Protein AF-A0A9X7ATQ9-F1 (afdb_monomer)

Mean predicted aligned error: 7.25 Å

Solvent-accessible surface area (backbone atoms only — not comparable to full-atom values): 6471 Å² total; per-residue (Å²): 134,86,79,81,40,50,37,33,38,38,36,19,76,47,62,67,55,42,52,51,54,51,53,49,52,54,60,77,42,62,93,50,63,76,46,74,49,78,38,76,96,71,41,36,35,39,42,29,35,88,56,34,35,41,38,36,39,54,70,55,82,86,46,44,82,42,77,28,61,37,58,46,76,69,54,90,52,70,78,50,62,78,51,41,52,52,59,35,81,72,60,61,53,61,49,51,73,31,83,90,43,9,64,84,67,73,46,81,78,84,13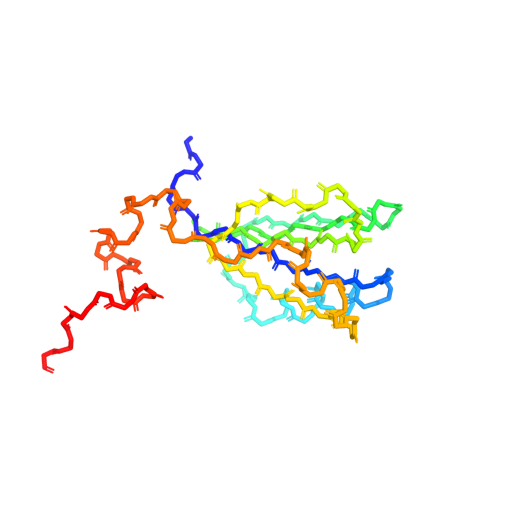1

Radius of gyration: 14.68 Å; Cα contacts (8 Å, |Δi|>4): 176; chains: 1; bounding box: 46×30×36 Å

Foldseek 3Di:
DPQQAAEEEEEDADLVVLVVVVVVVCVVCPPQFPDKDDDSVQSWIWTDGPHYIYIYHYDDLVQFPDEGQYYHYPDPDPVVVVRHHDRDCPPNVVQCVPPVRVVVVPNDDDD

Secondary structure (DSSP, 8-state):
---SSEEEEEEESSHHHHHHHHHHHHHHTTTTEEEEEEEGGGTEEEEEESSEEEEEEE--GGGTT-EESEEEE----HHHHTTSPEE-TTTTGGGGTSTTTGGGGT-----

Sequence (111 aa):
MMYDKLLITVITDGEEEHQKYFKLLTHLLKGKILKMKYISRACSALIEGEDFIIRFVKKDGSIRGMRHHFVFNMTQDKEFDDLCVKPQSHIYSYLKDDPKWSKLFGGEKDE

Nearest PDB structures (foldseek):
  5oee-assembly6_F  TM=6.399E-01  e=1.006E-02  Deep-sea thermophilic phage D6E
  5oee-assembly3_C  TM=5.669E-01  e=8.259E-03  Deep-sea thermophilic phage D6E
  5oeb-assembly6_F  TM=6.479E-01  e=2.363E-02  Deep-sea thermophilic phage D6E
  5oe8-assembly2_B  TM=6.000E-01  e=3.743E-02  Deep-sea thermophilic phage D6E
  5oeb-assembly3_C  TM=5.755E-01  e=4.869E-02  Deep-sea thermophilic phage D6E

Structure (mmCIF, N/CA/C/O backbone):
data_AF-A0A9X7ATQ9-F1
#
_entry.id   AF-A0A9X7ATQ9-F1
#
loop_
_atom_site.group_PDB
_atom_site.id
_atom_site.type_symbol
_atom_site.label_atom_id
_atom_site.label_alt_id
_atom_site.label_comp_id
_atom_site.label_asym_id
_atom_site.label_entity_id
_atom_site.label_seq_id
_atom_site.pdbx_PDB_ins_code
_atom_site.Cartn_x
_atom_site.Cartn_y
_atom_site.Cartn_z
_atom_site.occupancy
_atom_site.B_iso_or_equiv
_atom_site.auth_seq_id
_atom_site.auth_comp_id
_atom_site.auth_asym_id
_atom_site.auth_atom_id
_atom_site.pdbx_PDB_model_num
ATOM 1 N N . MET A 1 1 ? 2.731 -7.876 18.763 1.00 41.31 1 MET A N 1
ATOM 2 C CA . MET A 1 1 ? 1.976 -8.808 17.904 1.00 41.31 1 MET A CA 1
ATOM 3 C C . MET A 1 1 ? 1.430 -8.010 16.736 1.00 41.31 1 MET A C 1
ATOM 5 O O . MET A 1 1 ? 0.858 -6.959 16.964 1.00 41.31 1 MET A O 1
ATOM 9 N N . MET A 1 2 ? 1.738 -8.424 15.509 1.00 50.41 2 MET A N 1
ATOM 10 C CA . MET A 1 2 ? 1.504 -7.666 14.268 1.00 50.41 2 MET A CA 1
ATOM 11 C C . MET A 1 2 ? 0.239 -8.162 13.541 1.00 50.41 2 MET A C 1
ATOM 13 O O . MET A 1 2 ? 0.142 -8.046 12.324 1.00 50.41 2 MET A O 1
ATOM 17 N N . TYR A 1 3 ? -0.662 -8.801 14.291 1.00 57.69 3 TYR A N 1
ATOM 18 C CA . TYR A 1 3 ? -1.674 -9.714 13.767 1.00 57.69 3 TYR A CA 1
ATOM 19 C C . TYR A 1 3 ? -3.040 -9.047 13.525 1.00 57.69 3 TYR A C 1
ATOM 21 O O . TYR A 1 3 ? -3.831 -9.577 12.768 1.00 57.69 3 TYR A O 1
ATOM 29 N N . ASP A 1 4 ? -3.289 -7.830 14.016 1.00 75.00 4 ASP A N 1
ATOM 30 C CA . ASP A 1 4 ? -4.633 -7.220 13.909 1.00 75.00 4 ASP A CA 1
ATOM 31 C C . ASP A 1 4 ? -4.765 -6.189 12.776 1.00 75.00 4 ASP A C 1
ATOM 33 O O . ASP A 1 4 ? -5.785 -5.508 12.663 1.00 75.00 4 ASP A O 1
ATOM 37 N N . LYS A 1 5 ? -3.718 -6.024 11.956 1.00 85.50 5 LYS A N 1
ATOM 38 C CA . LYS A 1 5 ? -3.669 -4.991 10.914 1.00 85.50 5 LYS A CA 1
ATOM 39 C C . LYS A 1 5 ? -3.753 -5.588 9.523 1.00 85.50 5 LYS A C 1
ATOM 41 O O . LYS A 1 5 ? -2.999 -6.499 9.174 1.00 85.50 5 LYS A O 1
ATOM 46 N N . LEU A 1 6 ? -4.576 -4.970 8.683 1.00 87.81 6 LEU A N 1
ATOM 47 C CA . LEU A 1 6 ? -4.575 -5.229 7.252 1.00 87.81 6 LEU A CA 1
ATOM 48 C C . LEU A 1 6 ? -3.212 -4.873 6.665 1.00 87.81 6 LEU A C 1
ATOM 50 O O . LEU A 1 6 ? -2.694 -3.773 6.839 1.00 87.81 6 LEU A O 1
ATOM 54 N N . LEU A 1 7 ? -2.640 -5.817 5.934 1.00 87.62 7 LEU A N 1
ATOM 55 C CA . LEU A 1 7 ? -1.366 -5.647 5.237 1.00 87.62 7 LEU A CA 1
ATOM 56 C C . LEU A 1 7 ? -1.651 -5.388 3.765 1.00 87.62 7 LEU A C 1
ATOM 58 O O . LEU A 1 7 ? -2.160 -6.268 3.071 1.00 87.62 7 LEU A O 1
ATOM 62 N N . ILE A 1 8 ? -1.301 -4.192 3.311 1.00 90.38 8 ILE A N 1
ATOM 63 C CA . ILE A 1 8 ? -1.539 -3.703 1.958 1.00 90.38 8 ILE A CA 1
ATOM 64 C C . ILE A 1 8 ? -0.181 -3.409 1.326 1.00 90.38 8 ILE A C 1
ATOM 66 O O . ILE A 1 8 ? 0.660 -2.751 1.940 1.00 90.38 8 ILE A O 1
ATOM 70 N N . THR A 1 9 ? 0.045 -3.882 0.104 1.00 90.25 9 THR A N 1
ATOM 71 C CA . THR A 1 9 ? 1.234 -3.515 -0.677 1.00 90.25 9 THR A CA 1
ATOM 72 C C . THR A 1 9 ? 0.845 -2.691 -1.889 1.00 90.25 9 THR A C 1
ATOM 74 O O . THR A 1 9 ? -0.066 -3.063 -2.617 1.00 90.25 9 THR A O 1
ATOM 77 N N . VAL A 1 10 ? 1.572 -1.605 -2.126 1.00 92.06 10 VAL A N 1
ATOM 78 C CA . VAL A 1 10 ? 1.514 -0.795 -3.343 1.00 92.06 10 VAL A CA 1
ATOM 79 C C . VAL A 1 10 ? 2.817 -1.002 -4.104 1.00 92.06 10 VAL A C 1
ATOM 81 O O . VAL A 1 10 ? 3.894 -0.757 -3.557 1.00 92.06 10 VAL A O 1
ATOM 84 N N . ILE A 1 11 ? 2.723 -1.463 -5.347 1.00 90.38 11 ILE A N 1
ATOM 85 C CA . ILE A 1 11 ? 3.880 -1.745 -6.202 1.00 90.38 11 ILE A CA 1
ATOM 86 C C . ILE A 1 11 ? 3.972 -0.668 -7.278 1.00 90.38 11 ILE A C 1
ATOM 88 O O . ILE A 1 11 ? 2.979 -0.391 -7.948 1.00 90.38 11 ILE A O 1
ATOM 92 N N . THR A 1 12 ? 5.150 -0.067 -7.445 1.00 90.31 12 THR A N 1
ATOM 93 C CA . THR A 1 12 ? 5.389 1.027 -8.403 1.00 90.31 12 THR A CA 1
ATOM 94 C C . THR A 1 12 ? 6.651 0.791 -9.236 1.00 90.31 12 THR A C 1
ATOM 96 O O . THR A 1 12 ? 7.585 0.141 -8.769 1.00 90.31 12 THR A O 1
ATOM 99 N N . ASP A 1 13 ? 6.712 1.338 -10.454 1.00 85.56 13 ASP A N 1
ATOM 100 C CA . ASP A 1 13 ? 7.854 1.147 -11.368 1.00 85.56 13 ASP A CA 1
ATOM 101 C C . ASP A 1 13 ? 9.083 2.001 -10.993 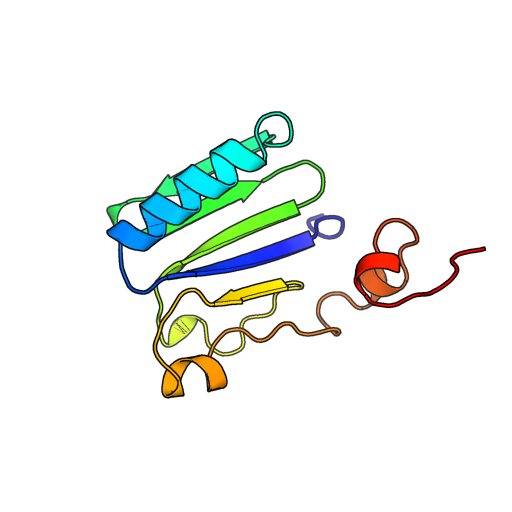1.00 85.56 13 ASP A C 1
ATOM 103 O O . ASP A 1 13 ? 10.224 1.534 -11.081 1.00 85.56 13 ASP A O 1
ATOM 107 N N . GLY A 1 14 ? 8.869 3.229 -10.512 1.00 83.31 14 GLY A N 1
ATOM 108 C CA . GLY A 1 14 ? 9.933 4.189 -10.220 1.00 83.31 14 GLY A CA 1
ATOM 109 C C . GLY A 1 14 ? 9.683 5.036 -8.976 1.00 83.31 14 GLY A C 1
ATOM 110 O O . GLY A 1 14 ? 8.657 4.917 -8.306 1.00 83.31 14 GLY A O 1
ATOM 111 N N . GLU A 1 15 ? 10.666 5.879 -8.647 1.00 85.75 15 GLU A N 1
ATOM 112 C CA . GLU A 1 15 ? 10.618 6.781 -7.487 1.00 85.75 15 GLU A CA 1
ATOM 113 C C . GLU A 1 15 ? 9.518 7.843 -7.629 1.00 85.75 15 GLU A C 1
ATOM 115 O O . GLU A 1 15 ? 8.869 8.191 -6.642 1.00 85.75 15 GLU A O 1
ATOM 120 N N . GLU A 1 16 ? 9.274 8.329 -8.847 1.00 88.25 16 GLU A N 1
ATOM 121 C CA . GLU A 1 16 ? 8.264 9.354 -9.114 1.00 88.25 16 GLU A CA 1
ATOM 122 C C . GLU A 1 16 ? 6.850 8.832 -8.826 1.00 88.25 16 GLU A C 1
ATOM 124 O O . GLU A 1 16 ? 6.109 9.435 -8.041 1.00 88.25 16 GLU A O 1
ATOM 129 N N . GLU A 1 17 ? 6.484 7.672 -9.382 1.00 88.31 17 GLU A N 1
ATOM 130 C CA . GLU A 1 17 ? 5.195 7.035 -9.108 1.00 88.31 17 GLU A CA 1
ATOM 131 C C . GLU A 1 17 ? 5.073 6.670 -7.631 1.00 88.31 17 GLU A C 1
ATOM 133 O O . GLU A 1 17 ? 4.031 6.904 -7.014 1.00 88.31 17 GLU A O 1
ATOM 138 N N . HIS A 1 18 ? 6.151 6.150 -7.040 1.00 90.81 18 HIS A N 1
ATOM 139 C CA . HIS A 1 18 ? 6.203 5.824 -5.620 1.00 90.81 18 HIS A CA 1
ATOM 140 C C . HIS A 1 18 ? 5.852 7.032 -4.752 1.00 90.81 18 HIS A C 1
ATOM 142 O O . HIS A 1 18 ? 4.987 6.952 -3.875 1.00 90.81 18 HIS A O 1
ATOM 148 N N . GLN A 1 19 ? 6.470 8.180 -5.032 1.00 91.81 19 GLN A N 1
ATOM 149 C CA . GLN A 1 19 ? 6.209 9.415 -4.310 1.00 91.81 19 GLN A CA 1
ATOM 150 C C . GLN A 1 19 ? 4.781 9.919 -4.549 1.00 91.81 19 GLN A C 1
ATOM 152 O O . GLN A 1 19 ? 4.127 10.379 -3.608 1.00 91.81 19 GLN A O 1
ATOM 157 N N . LYS A 1 20 ? 4.283 9.832 -5.787 1.00 92.56 20 LYS A N 1
ATOM 158 C CA . LYS A 1 20 ? 2.922 10.240 -6.157 1.00 92.56 20 LYS A CA 1
ATOM 159 C C . LYS A 1 20 ? 1.870 9.444 -5.382 1.00 92.56 20 LYS A C 1
ATOM 161 O O . LYS A 1 20 ? 1.005 10.047 -4.746 1.00 92.56 20 LYS A O 1
ATOM 166 N N . TYR A 1 21 ? 1.967 8.114 -5.370 1.00 93.44 21 TYR A N 1
ATOM 167 C CA . TYR A 1 21 ? 1.017 7.259 -4.653 1.00 93.44 21 TYR A CA 1
ATOM 168 C C . TYR A 1 21 ? 1.157 7.369 -3.135 1.00 93.44 21 TYR A C 1
ATOM 170 O O . TYR A 1 21 ? 0.147 7.373 -2.430 1.00 93.44 21 TYR A O 1
ATOM 178 N N . PHE A 1 22 ? 2.378 7.538 -2.621 1.00 94.19 22 PHE A N 1
ATOM 179 C CA . PHE A 1 22 ? 2.592 7.792 -1.199 1.00 94.19 22 PHE A CA 1
ATOM 180 C C . PHE A 1 22 ? 1.903 9.086 -0.747 1.00 94.19 22 PHE A C 1
ATOM 182 O O . PHE A 1 22 ? 1.173 9.083 0.246 1.00 94.19 22 PHE A O 1
ATOM 189 N N . LYS A 1 23 ? 2.067 10.183 -1.501 1.00 94.75 23 LYS A N 1
ATOM 190 C CA . LYS A 1 23 ? 1.386 11.461 -1.231 1.00 94.75 23 LYS A CA 1
ATOM 191 C C . LYS A 1 23 ? -0.134 11.318 -1.309 1.00 94.75 23 LYS A C 1
ATOM 193 O O . LYS A 1 23 ? -0.825 11.803 -0.414 1.00 94.75 23 LYS A O 1
ATOM 198 N N . LEU A 1 24 ? -0.644 10.629 -2.333 1.00 95.62 24 LEU A N 1
ATOM 199 C CA . LEU A 1 24 ? -2.078 10.391 -2.509 1.00 95.62 24 LEU A CA 1
ATOM 200 C C . LEU A 1 24 ? -2.682 9.659 -1.304 1.00 95.62 24 LEU A C 1
ATOM 202 O O . LEU A 1 24 ? -3.630 10.151 -0.698 1.00 95.62 24 LEU A O 1
ATOM 206 N N . LEU A 1 25 ? -2.118 8.512 -0.921 1.00 95.56 25 LEU A N 1
ATOM 207 C CA . LEU A 1 25 ? -2.655 7.713 0.183 1.00 95.56 25 LEU A CA 1
ATOM 208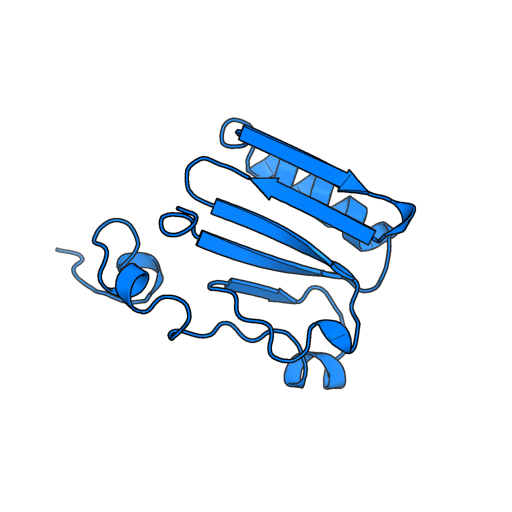 C C . LEU A 1 25 ? -2.458 8.393 1.540 1.00 95.56 25 LEU A C 1
ATOM 210 O O . LEU A 1 25 ? -3.336 8.304 2.395 1.00 95.56 25 LEU A O 1
ATOM 214 N N . THR A 1 26 ? -1.372 9.147 1.719 1.00 95.44 26 THR A N 1
ATOM 215 C CA . THR A 1 26 ? -1.190 9.987 2.912 1.00 95.44 26 THR A CA 1
ATOM 216 C C . THR A 1 26 ? -2.297 11.038 3.029 1.00 95.44 26 THR A C 1
ATOM 218 O O . THR A 1 26 ? -2.801 11.287 4.123 1.00 95.44 26 THR A O 1
ATOM 221 N N . HIS A 1 27 ? -2.700 11.643 1.909 1.00 96.88 27 HIS A N 1
ATOM 222 C CA . HIS A 1 27 ? -3.780 12.624 1.885 1.00 96.88 27 HIS A CA 1
ATOM 223 C C . HIS A 1 27 ? -5.145 11.987 2.176 1.00 96.88 27 HIS A C 1
ATOM 225 O O . HIS A 1 27 ? -5.868 12.467 3.046 1.00 96.88 27 HIS A O 1
ATOM 231 N N . LEU A 1 28 ? -5.479 10.888 1.492 1.00 96.56 28 LEU A N 1
ATOM 232 C CA . LEU A 1 28 ? -6.771 10.206 1.636 1.00 96.56 28 LEU A CA 1
ATOM 233 C C . LEU A 1 28 ? -6.981 9.605 3.031 1.00 96.56 28 LEU A C 1
ATOM 235 O O . LEU A 1 28 ? -8.107 9.538 3.516 1.00 96.56 28 LEU A O 1
ATOM 239 N N . LEU A 1 29 ? -5.902 9.173 3.684 1.00 95.56 29 LEU A N 1
ATOM 240 C CA . LEU A 1 29 ? -5.947 8.532 5.000 1.00 95.56 29 LEU A CA 1
ATOM 241 C C . LEU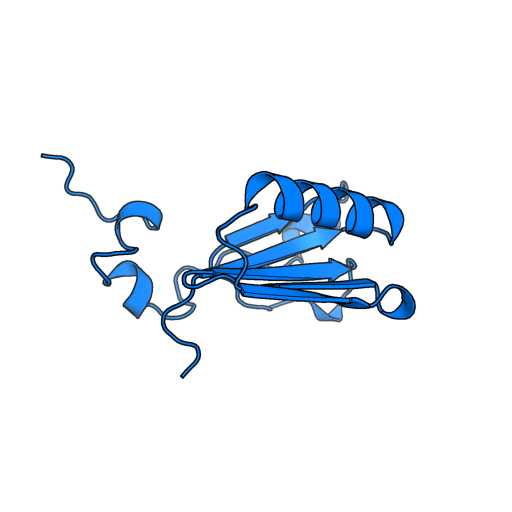 A 1 29 ? -5.605 9.498 6.139 1.00 95.56 29 LEU A C 1
ATOM 243 O O . LEU A 1 29 ? -5.382 9.068 7.274 1.00 95.56 29 LEU A O 1
ATOM 247 N N . LYS A 1 30 ? -5.563 10.806 5.860 1.00 92.62 30 LYS A N 1
ATOM 248 C CA . LYS A 1 30 ? -5.271 11.837 6.857 1.00 92.62 30 LYS A CA 1
ATOM 249 C C . LYS A 1 30 ? -6.206 11.687 8.065 1.00 92.62 30 LYS A C 1
ATOM 251 O O . LYS A 1 30 ? -7.418 11.583 7.919 1.00 92.62 30 LYS A O 1
ATOM 256 N N . GLY A 1 31 ? -5.625 11.661 9.265 1.00 94.88 31 GLY A N 1
ATOM 257 C CA . GLY A 1 31 ? -6.347 11.435 10.526 1.00 94.88 31 GLY A CA 1
ATOM 258 C C . GLY A 1 31 ? -6.412 9.973 10.982 1.00 94.88 31 GLY A C 1
ATOM 259 O O . GLY A 1 31 ? -6.687 9.734 12.149 1.00 94.88 31 GLY A O 1
ATOM 260 N N . LYS A 1 32 ? -6.092 9.004 10.113 1.00 95.31 32 LYS A N 1
ATOM 261 C CA . LYS A 1 32 ? -5.981 7.573 10.468 1.00 95.31 32 LYS A CA 1
ATOM 262 C C . LYS A 1 32 ? -4.532 7.082 10.554 1.00 95.31 32 LYS A C 1
ATOM 264 O O . LYS A 1 32 ? -4.284 5.924 10.881 1.00 95.31 32 LYS A O 1
ATOM 269 N N . ILE A 1 33 ? -3.574 7.942 10.211 1.00 96.31 33 ILE A N 1
ATOM 270 C CA . ILE A 1 33 ? -2.145 7.618 10.167 1.00 96.31 33 ILE A CA 1
ATOM 271 C C . ILE A 1 33 ? -1.542 7.826 11.553 1.00 96.31 33 ILE A C 1
ATOM 273 O O . ILE A 1 33 ? -1.533 8.942 12.064 1.00 96.31 33 ILE A O 1
ATOM 277 N N . LEU A 1 34 ? -0.980 6.760 12.118 1.00 95.38 34 LEU A N 1
ATOM 278 C CA . LEU A 1 34 ? -0.205 6.797 13.356 1.00 95.38 34 LEU A CA 1
ATOM 279 C C . LEU A 1 34 ? 1.282 7.014 13.085 1.00 95.38 34 LEU A C 1
ATOM 281 O O . LEU A 1 34 ? 1.963 7.714 13.832 1.00 95.38 34 LEU A O 1
ATOM 285 N N . LYS A 1 35 ? 1.808 6.374 12.036 1.00 94.19 35 LYS A N 1
ATOM 286 C CA . LYS A 1 35 ? 3.222 6.448 11.662 1.00 94.19 35 LYS A CA 1
ATOM 287 C C . LYS A 1 35 ? 3.371 6.468 10.152 1.00 94.19 35 LYS A C 1
ATOM 289 O O . LYS A 1 35 ? 2.633 5.808 9.425 1.00 94.19 35 LYS A O 1
ATOM 294 N N . MET A 1 36 ? 4.377 7.194 9.684 1.00 93.88 36 MET A N 1
ATOM 295 C CA . MET A 1 36 ? 4.783 7.174 8.287 1.00 93.88 36 MET A CA 1
ATOM 296 C C . MET A 1 36 ? 6.305 7.161 8.183 1.00 93.88 36 MET A C 1
ATOM 298 O O . MET A 1 36 ? 7.000 7.755 9.008 1.00 93.88 36 MET A O 1
ATOM 302 N N . LYS A 1 37 ? 6.828 6.485 7.164 1.00 92.56 37 LYS A N 1
ATOM 303 C CA . LYS A 1 37 ? 8.252 6.462 6.832 1.00 92.56 37 LYS A CA 1
ATOM 304 C C . LYS A 1 37 ? 8.401 6.533 5.322 1.00 92.56 37 LYS A C 1
ATOM 306 O O . LYS A 1 37 ? 7.753 5.772 4.617 1.00 92.56 37 LYS A O 1
ATOM 311 N N . TYR A 1 38 ? 9.284 7.399 4.840 1.00 88.25 38 TYR A N 1
ATOM 312 C CA . TYR A 1 38 ? 9.645 7.477 3.428 1.00 88.25 38 TYR A CA 1
ATOM 313 C C . TYR A 1 38 ? 11.167 7.454 3.298 1.00 88.25 38 TYR A C 1
ATOM 315 O O . TYR A 1 38 ? 11.854 8.269 3.912 1.00 88.25 38 TYR A O 1
ATOM 323 N N . ILE A 1 39 ? 11.699 6.507 2.528 1.00 83.69 39 ILE A N 1
ATOM 324 C CA . ILE A 1 39 ? 13.128 6.368 2.241 1.00 83.69 39 ILE A CA 1
ATOM 325 C C . ILE A 1 39 ? 13.303 6.480 0.725 1.00 83.69 39 ILE A C 1
ATOM 327 O O . ILE A 1 39 ? 13.158 5.490 0.007 1.00 83.69 39 ILE A O 1
ATOM 331 N N . SER A 1 40 ? 13.632 7.684 0.248 1.00 73.69 40 SER A N 1
ATOM 332 C CA . SER A 1 40 ? 13.768 7.995 -1.185 1.00 73.69 40 SER A CA 1
ATOM 333 C C . SER A 1 40 ? 14.759 7.071 -1.894 1.00 73.69 40 SER A C 1
ATOM 335 O O . SER A 1 40 ? 14.387 6.345 -2.809 1.00 73.69 40 SER A O 1
ATOM 337 N N . ARG A 1 41 ? 15.995 6.989 -1.382 1.00 73.44 41 ARG A N 1
ATOM 338 C CA . ARG A 1 41 ? 17.082 6.185 -1.977 1.00 73.44 41 ARG A CA 1
ATOM 339 C C . ARG A 1 41 ? 16.754 4.700 -2.135 1.00 73.44 41 ARG A C 1
ATOM 341 O O . ARG A 1 41 ? 17.310 4.053 -3.011 1.00 73.44 41 ARG A O 1
ATOM 348 N N . ALA A 1 42 ? 15.897 4.162 -1.271 1.00 73.19 42 ALA A N 1
ATOM 349 C CA . ALA A 1 42 ? 15.514 2.755 -1.297 1.00 73.19 42 ALA A CA 1
ATOM 350 C C . ALA A 1 42 ? 14.179 2.515 -2.019 1.00 73.19 42 ALA A C 1
ATOM 352 O O . ALA A 1 42 ? 13.746 1.369 -2.074 1.00 73.19 42 ALA A O 1
ATOM 353 N N . CYS A 1 43 ? 13.508 3.569 -2.515 1.00 75.81 43 CYS A N 1
ATOM 354 C CA . CYS A 1 43 ? 12.130 3.503 -3.019 1.00 75.81 43 CYS A CA 1
ATOM 355 C C . CYS A 1 43 ? 11.243 2.666 -2.085 1.00 75.81 43 CYS A C 1
ATOM 357 O O . CYS A 1 43 ? 10.581 1.714 -2.499 1.00 75.81 43 CYS A O 1
ATOM 359 N N . SER A 1 44 ? 11.331 2.978 -0.791 1.00 82.12 44 SER A N 1
ATOM 360 C CA . SER A 1 44 ? 10.639 2.257 0.267 1.00 82.12 44 SER A CA 1
ATOM 361 C C . SER A 1 44 ? 9.866 3.256 1.100 1.00 82.12 44 SER A C 1
ATOM 363 O O . SER A 1 44 ? 10.455 4.130 1.742 1.00 82.12 44 SER A O 1
ATOM 365 N N . ALA A 1 45 ? 8.556 3.068 1.179 1.00 91.31 45 ALA A N 1
ATOM 366 C CA . ALA A 1 45 ? 7.707 3.852 2.057 1.00 91.31 45 ALA A CA 1
ATOM 367 C C . ALA A 1 45 ? 6.739 2.968 2.841 1.00 91.31 45 ALA A C 1
ATOM 369 O O . ALA A 1 45 ? 6.437 1.836 2.464 1.00 91.31 45 ALA A O 1
ATOM 370 N N . LEU A 1 46 ? 6.283 3.485 3.974 1.00 94.06 46 LEU A N 1
ATOM 371 C CA . LEU A 1 46 ? 5.365 2.808 4.871 1.00 94.06 46 LEU A CA 1
ATOM 372 C C . LEU A 1 46 ? 4.403 3.826 5.472 1.00 94.06 46 LEU A C 1
ATOM 374 O O . LEU A 1 46 ? 4.827 4.882 5.942 1.00 94.06 46 LEU A O 1
ATOM 378 N N . ILE A 1 47 ? 3.122 3.482 5.480 1.00 95.94 47 ILE A N 1
ATOM 379 C CA . ILE A 1 47 ? 2.073 4.177 6.223 1.00 95.94 47 ILE A CA 1
ATOM 380 C C . ILE A 1 47 ? 1.464 3.153 7.175 1.00 95.94 47 ILE A C 1
ATOM 382 O O . ILE A 1 47 ? 1.086 2.063 6.758 1.00 95.94 47 ILE A O 1
ATOM 386 N N . GLU A 1 48 ? 1.369 3.490 8.450 1.00 95.50 48 GLU A N 1
ATOM 387 C CA . GLU A 1 48 ? 0.766 2.644 9.473 1.00 95.50 48 GLU A CA 1
ATOM 388 C C . GLU A 1 48 ? -0.333 3.427 10.188 1.00 95.50 48 GLU A C 1
ATOM 390 O O . GLU A 1 48 ? -0.099 4.527 10.692 1.00 95.50 48 GLU A O 1
ATOM 395 N N . GLY A 1 49 ? -1.527 2.844 10.226 1.00 93.81 49 GLY A N 1
ATOM 396 C CA . GLY A 1 49 ? -2.647 3.273 11.056 1.00 93.81 49 GLY A CA 1
ATOM 397 C C . GLY A 1 49 ? -2.897 2.296 12.202 1.00 93.81 49 GLY A C 1
ATOM 398 O O . GLY A 1 49 ? -2.113 1.369 12.426 1.00 93.81 49 GLY A O 1
ATOM 3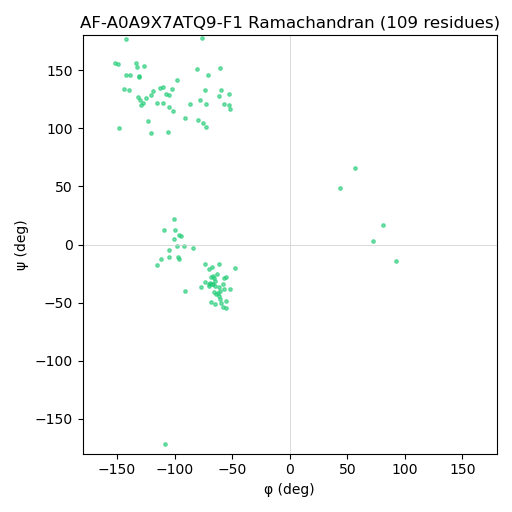99 N N . GLU A 1 50 ? -3.998 2.482 12.927 1.00 91.94 50 GLU A N 1
ATOM 400 C CA . GLU A 1 50 ? -4.463 1.517 13.942 1.00 91.94 50 GLU A CA 1
ATOM 401 C C . GLU A 1 50 ? -4.782 0.155 13.318 1.00 91.94 50 GLU A C 1
ATOM 403 O O . GLU A 1 50 ? -4.431 -0.884 13.865 1.00 91.94 50 GLU A O 1
ATOM 408 N N . ASP A 1 51 ? -5.330 0.197 12.110 1.00 90.88 51 ASP A N 1
ATOM 409 C CA . ASP A 1 51 ? -6.027 -0.911 11.464 1.00 90.88 51 ASP A CA 1
ATOM 410 C C . ASP A 1 51 ? -5.307 -1.484 10.247 1.00 90.88 51 ASP A C 1
ATOM 412 O O . ASP A 1 51 ? -5.671 -2.533 9.718 1.00 90.88 51 ASP A O 1
ATOM 416 N N . PHE A 1 52 ? -4.290 -0.782 9.760 1.00 91.56 52 PHE A N 1
ATOM 417 C CA . PHE A 1 52 ? -3.649 -1.115 8.500 1.00 91.56 52 PHE A CA 1
ATOM 418 C C . PHE A 1 52 ? -2.170 -0.751 8.493 1.00 91.56 52 PHE A C 1
ATOM 420 O O . PHE A 1 52 ? -1.710 0.164 9.180 1.00 91.56 52 PHE A O 1
ATOM 427 N N . ILE A 1 53 ? -1.432 -1.457 7.646 1.00 92.81 53 ILE A N 1
ATOM 428 C CA . ILE A 1 53 ? -0.069 -1.152 7.238 1.00 92.81 53 ILE A CA 1
ATOM 429 C C . ILE A 1 53 ? -0.043 -1.178 5.714 1.00 92.81 53 ILE A C 1
ATOM 431 O O . ILE A 1 53 ? -0.308 -2.209 5.099 1.00 92.81 53 ILE A O 1
ATOM 435 N N . ILE A 1 54 ? 0.318 -0.048 5.116 1.00 94.19 54 ILE A N 1
ATOM 436 C CA . ILE A 1 54 ? 0.549 0.091 3.682 1.00 94.19 54 ILE A CA 1
ATOM 437 C C . ILE A 1 54 ? 2.049 0.165 3.457 1.00 94.19 54 ILE A C 1
ATOM 439 O O . ILE A 1 54 ? 2.710 1.086 3.940 1.00 94.19 54 ILE A O 1
ATOM 443 N N . ARG A 1 55 ? 2.588 -0.799 2.719 1.00 91.62 55 ARG A N 1
ATOM 444 C CA . ARG A 1 55 ? 3.975 -0.794 2.258 1.00 91.62 55 ARG A CA 1
ATOM 445 C C . ARG A 1 55 ? 4.013 -0.397 0.800 1.00 91.62 55 ARG A C 1
ATOM 447 O O . ARG A 1 55 ? 3.262 -0.929 -0.007 1.00 91.62 55 ARG A O 1
ATOM 454 N N . PHE A 1 56 ? 4.917 0.504 0.471 1.00 91.62 56 PHE A N 1
ATOM 455 C CA . PHE A 1 56 ? 5.219 0.858 -0.899 1.00 91.62 56 PHE A CA 1
ATOM 456 C C . PHE A 1 56 ? 6.542 0.203 -1.245 1.00 91.62 56 PHE A C 1
ATOM 458 O O . PHE A 1 56 ? 7.526 0.360 -0.514 1.00 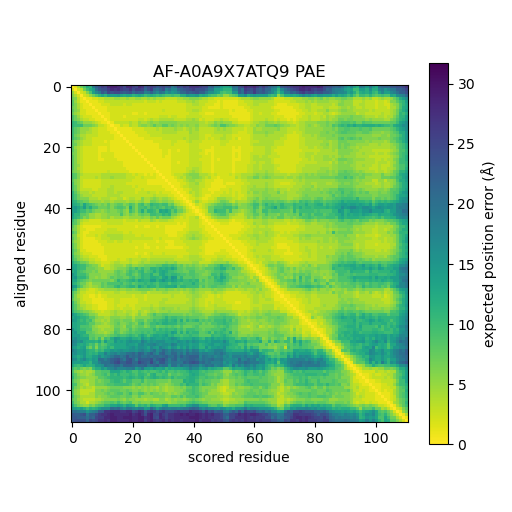91.62 56 PHE A O 1
ATOM 465 N N . VAL A 1 57 ? 6.561 -0.517 -2.356 1.00 88.50 57 VAL A N 1
ATOM 466 C CA . VAL A 1 57 ? 7.744 -1.217 -2.849 1.00 88.50 57 VAL A CA 1
ATOM 467 C C . VAL A 1 57 ? 7.940 -0.898 -4.321 1.00 88.50 57 VAL A C 1
ATOM 469 O O . VAL A 1 57 ? 6.978 -0.760 -5.079 1.00 88.50 57 VAL A O 1
ATOM 472 N N . LYS A 1 58 ? 9.200 -0.781 -4.731 1.00 87.94 58 LYS A N 1
ATOM 473 C CA . LYS A 1 58 ? 9.537 -0.764 -6.148 1.00 87.94 58 LYS A CA 1
ATOM 474 C C . LYS A 1 58 ? 9.336 -2.162 -6.736 1.00 87.94 58 LYS A C 1
ATOM 476 O O . LYS A 1 58 ? 9.583 -3.164 -6.064 1.00 87.94 58 LYS A O 1
ATOM 481 N N . LYS A 1 59 ? 8.920 -2.218 -7.995 1.00 85.56 59 LYS A N 1
ATOM 482 C CA . LYS A 1 59 ? 8.955 -3.421 -8.823 1.00 85.56 59 LYS A CA 1
ATOM 483 C C . LYS A 1 59 ? 10.360 -4.0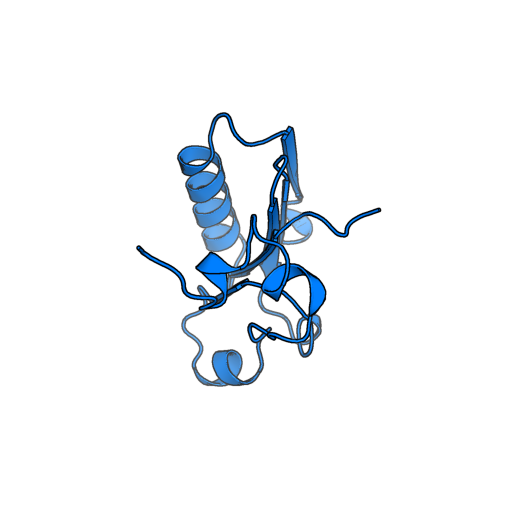35 -8.805 1.00 85.56 59 LYS A C 1
ATOM 485 O O . LYS A 1 59 ? 11.318 -3.419 -9.270 1.00 85.56 59 LYS A O 1
ATOM 490 N N . ASP A 1 60 ? 10.464 -5.247 -8.272 1.00 81.56 60 ASP A N 1
ATOM 491 C CA . ASP A 1 60 ? 11.706 -6.017 -8.189 1.00 81.56 60 ASP A CA 1
ATOM 492 C C . ASP A 1 60 ? 11.403 -7.529 -8.203 1.00 81.56 60 ASP A C 1
ATOM 494 O O . ASP A 1 60 ? 10.314 -7.971 -7.846 1.00 81.56 60 ASP A O 1
ATOM 498 N N . GLY A 1 61 ? 12.358 -8.365 -8.604 1.00 71.44 61 GLY A N 1
ATOM 499 C CA . GLY A 1 61 ? 12.229 -9.820 -8.509 1.00 71.44 61 GLY A CA 1
ATOM 500 C C . GLY A 1 61 ? 12.105 -10.316 -7.063 1.00 71.44 61 GLY A C 1
ATOM 501 O O . GLY A 1 61 ? 11.488 -11.355 -6.829 1.00 71.44 61 GLY A O 1
ATOM 502 N N . SER A 1 62 ? 12.628 -9.564 -6.088 1.00 73.62 62 SER A N 1
ATOM 503 C CA . SER A 1 62 ? 12.578 -9.925 -4.663 1.00 73.62 62 SER A CA 1
ATOM 504 C C . SER A 1 62 ? 11.172 -9.909 -4.061 1.00 73.62 62 SER A C 1
ATOM 506 O O . SER A 1 62 ? 10.944 -10.544 -3.033 1.00 73.62 62 SER A O 1
ATOM 508 N N . ILE A 1 63 ? 10.211 -9.230 -4.701 1.00 75.69 63 ILE A N 1
ATOM 509 C CA . ILE A 1 63 ? 8.836 -9.168 -4.198 1.00 75.69 63 ILE A CA 1
ATOM 510 C C . ILE A 1 63 ? 7.986 -10.381 -4.608 1.00 75.69 63 ILE A C 1
ATOM 512 O O . ILE A 1 63 ? 6.844 -10.512 -4.168 1.00 75.69 63 ILE A O 1
ATOM 516 N N . ARG A 1 64 ? 8.539 -11.307 -5.402 1.00 70.25 64 ARG A N 1
ATOM 517 C CA . ARG A 1 64 ? 7.877 -12.564 -5.782 1.00 70.25 64 ARG A CA 1
ATOM 518 C C . ARG A 1 64 ? 7.550 -13.405 -4.549 1.00 70.25 64 ARG A C 1
ATOM 520 O O . ARG A 1 64 ? 8.389 -13.615 -3.679 1.00 70.25 64 ARG A O 1
ATOM 527 N N . GLY A 1 65 ? 6.321 -13.913 -4.482 1.00 63.56 65 GLY A N 1
ATOM 528 C CA . GLY A 1 65 ? 5.879 -14.786 -3.390 1.00 63.56 65 GLY A CA 1
ATOM 529 C C . GLY A 1 65 ? 5.667 -14.082 -2.045 1.00 63.56 65 GLY A C 1
ATOM 530 O O . GLY A 1 65 ? 5.306 -14.750 -1.073 1.00 63.56 65 GLY A O 1
ATOM 531 N N . MET A 1 66 ? 5.834 -12.752 -1.974 1.00 69.06 66 MET A N 1
ATOM 532 C CA . MET A 1 66 ? 5.369 -12.005 -0.813 1.00 69.06 66 MET A CA 1
ATOM 533 C C . MET A 1 66 ? 3.862 -12.156 -0.659 1.00 69.06 66 MET A C 1
ATOM 535 O O . MET A 1 66 ? 3.100 -12.356 -1.604 1.00 69.06 66 MET A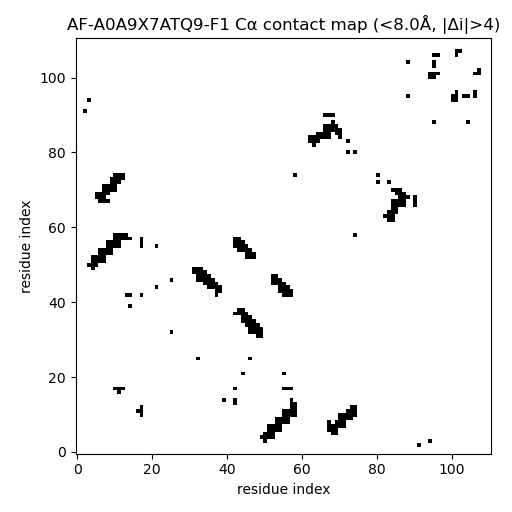 O 1
ATOM 539 N N . ARG A 1 67 ? 3.451 -12.038 0.592 1.00 69.00 67 ARG A N 1
ATOM 540 C CA . ARG A 1 67 ? 2.123 -12.365 1.048 1.00 69.00 67 ARG A CA 1
ATOM 541 C C . ARG A 1 67 ? 1.518 -11.127 1.705 1.00 69.00 67 ARG A C 1
ATOM 543 O O . ARG A 1 67 ? 1.904 -10.789 2.819 1.00 69.00 67 ARG A O 1
ATOM 550 N N . HIS A 1 68 ? 0.573 -10.469 1.023 1.00 80.38 68 HIS A N 1
ATOM 551 C CA . HIS A 1 68 ? -0.257 -9.398 1.598 1.00 80.38 68 HIS A CA 1
ATOM 552 C C . HIS A 1 68 ? -1.761 -9.651 1.422 1.00 80.38 68 HIS A C 1
ATOM 554 O O . HIS A 1 68 ? -2.168 -10.335 0.484 1.00 80.38 68 HIS A O 1
ATOM 560 N N . HIS A 1 69 ? -2.576 -9.091 2.323 1.00 84.00 69 HIS A N 1
ATOM 561 C CA . HIS A 1 69 ? -4.037 -9.214 2.262 1.00 84.00 69 HIS A CA 1
ATOM 562 C C . HIS A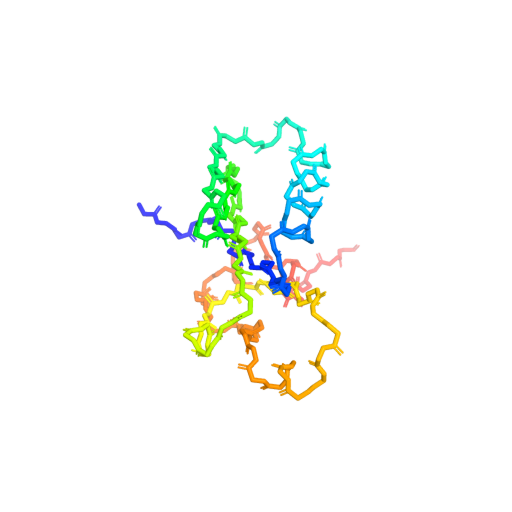 1 69 ? -4.580 -8.533 1.004 1.00 84.00 69 HIS A C 1
ATOM 564 O O . HIS A 1 69 ? -5.402 -9.103 0.296 1.00 84.00 69 HIS A O 1
ATOM 570 N N . PHE A 1 70 ? -4.047 -7.349 0.692 1.00 85.25 70 PHE A N 1
ATOM 571 C CA . PHE A 1 70 ? -4.371 -6.602 -0.518 1.00 85.25 70 PHE A CA 1
ATOM 572 C C . PHE A 1 70 ? -3.100 -6.150 -1.233 1.00 85.25 70 PHE A C 1
ATOM 574 O O . PHE A 1 70 ? -2.095 -5.807 -0.599 1.00 85.25 70 PHE A O 1
ATOM 581 N N . VAL A 1 71 ? -3.154 -6.132 -2.563 1.00 87.19 71 VAL A N 1
ATOM 582 C CA . VAL A 1 71 ? -2.065 -5.660 -3.418 1.00 87.19 71 VAL A CA 1
ATOM 583 C C . VAL A 1 71 ? -2.629 -4.703 -4.455 1.00 87.19 71 VAL A C 1
ATOM 585 O O . VAL A 1 71 ? -3.556 -5.046 -5.180 1.00 87.19 71 VAL A O 1
ATOM 588 N N . PHE A 1 72 ? -2.044 -3.513 -4.530 1.00 88.75 72 PHE A N 1
ATOM 589 C CA . PHE A 1 72 ? -2.272 -2.539 -5.586 1.00 88.75 72 PHE A CA 1
ATOM 590 C C . PHE A 1 72 ? -1.047 -2.535 -6.495 1.00 88.75 72 PHE A C 1
ATOM 592 O O . PHE A 1 72 ? -0.024 -1.917 -6.183 1.00 88.75 72 PHE A O 1
ATOM 599 N N . ASN A 1 73 ? -1.136 -3.274 -7.600 1.00 88.06 73 ASN A N 1
ATOM 600 C CA . ASN A 1 73 ? -0.127 -3.221 -8.644 1.00 88.06 73 ASN A CA 1
ATOM 601 C C . ASN A 1 73 ? -0.379 -1.981 -9.512 1.00 88.06 73 ASN A C 1
ATOM 603 O O . ASN A 1 73 ? -1.340 -1.940 -10.273 1.00 88.06 73 ASN A O 1
ATOM 607 N N . MET A 1 74 ? 0.469 -0.961 -9.369 1.00 88.62 74 MET A N 1
ATOM 608 C CA . MET A 1 74 ? 0.380 0.270 -10.161 1.00 88.62 74 MET A CA 1
ATOM 609 C C . MET A 1 74 ? 1.319 0.254 -11.373 1.00 88.62 74 MET A C 1
ATOM 611 O O . MET A 1 74 ? 1.491 1.290 -12.016 1.00 88.62 74 MET A O 1
ATOM 615 N N . THR A 1 75 ? 1.956 -0.885 -11.655 1.00 83.88 75 THR A N 1
ATOM 616 C CA . THR A 1 75 ? 2.838 -1.055 -12.816 1.00 83.88 75 THR A CA 1
ATOM 617 C C . THR A 1 75 ? 2.015 -1.311 -14.079 1.00 83.88 75 THR A C 1
ATOM 619 O O . THR A 1 75 ? 0.915 -1.858 -14.013 1.00 83.88 75 THR A O 1
ATOM 622 N N . GLN A 1 76 ? 2.533 -0.914 -15.243 1.00 81.00 76 GLN A N 1
ATOM 623 C CA . GLN A 1 76 ? 1.873 -1.166 -16.540 1.00 81.00 76 GLN A CA 1
ATOM 624 C C . GLN A 1 76 ? 2.369 -2.446 -17.235 1.00 81.00 76 GLN A C 1
ATOM 626 O O . GLN A 1 76 ? 2.019 -2.715 -18.385 1.00 81.00 76 GLN A O 1
ATOM 631 N N . ASP A 1 77 ? 3.194 -3.237 -16.552 1.00 82.25 77 ASP A N 1
ATOM 632 C CA . ASP A 1 77 ? 3.807 -4.442 -17.098 1.00 82.25 77 ASP A CA 1
ATOM 633 C C . ASP A 1 77 ? 2.935 -5.678 -16.833 1.00 82.25 77 ASP A C 1
ATOM 635 O O . ASP A 1 77 ? 2.844 -6.167 -15.705 1.00 82.25 77 ASP A O 1
ATOM 639 N N . LYS A 1 78 ? 2.330 -6.201 -17.905 1.00 77.75 78 LYS A N 1
ATOM 640 C CA . LYS A 1 78 ? 1.481 -7.399 -17.870 1.00 77.75 78 LYS A CA 1
ATOM 641 C C . LYS A 1 78 ? 2.251 -8.675 -17.536 1.00 77.75 78 LYS A C 1
ATOM 643 O O . LYS A 1 78 ? 1.697 -9.545 -16.877 1.00 77.75 78 LYS A O 1
ATOM 648 N N . GLU A 1 79 ? 3.503 -8.796 -17.972 1.00 78.19 79 GLU A N 1
ATOM 649 C CA . GLU A 1 79 ? 4.323 -9.970 -17.654 1.00 78.19 79 GLU A CA 1
ATOM 650 C C . GLU A 1 79 ? 4.700 -9.971 -16.170 1.00 78.19 79 GLU A C 1
ATOM 652 O O . GLU A 1 79 ? 4.774 -11.020 -15.529 1.00 78.19 79 GLU A O 1
ATOM 657 N N . PHE A 1 80 ? 4.905 -8.782 -15.599 1.00 76.25 80 PHE A N 1
ATOM 658 C CA . PHE A 1 80 ? 5.171 -8.639 -14.175 1.00 76.25 80 PHE A CA 1
ATOM 659 C C . PHE A 1 80 ? 3.931 -8.854 -13.303 1.00 76.25 80 PHE A C 1
ATOM 661 O O . PHE A 1 80 ? 4.075 -9.364 -12.195 1.00 76.25 80 PHE A O 1
ATOM 668 N N . ASP A 1 81 ? 2.735 -8.504 -13.776 1.00 75.69 81 ASP A N 1
ATOM 669 C CA . ASP A 1 81 ? 1.480 -8.688 -13.031 1.00 75.69 81 ASP A CA 1
ATOM 670 C C . ASP A 1 81 ? 1.250 -10.155 -12.626 1.00 75.69 81 ASP A C 1
ATOM 672 O O . ASP A 1 81 ? 0.889 -10.464 -11.489 1.00 75.69 81 ASP A O 1
ATOM 676 N N . ASP A 1 82 ? 1.601 -11.094 -13.505 1.00 71.94 82 ASP A N 1
ATOM 677 C CA . ASP A 1 82 ? 1.512 -12.521 -13.194 1.00 71.94 82 ASP A CA 1
ATOM 678 C C . ASP A 1 82 ? 2.540 -12.997 -12.160 1.00 71.94 82 ASP A C 1
ATOM 680 O O . ASP A 1 82 ? 2.335 -14.027 -11.503 1.00 71.94 82 ASP A O 1
ATOM 684 N N . LEU A 1 83 ? 3.625 -12.242 -11.994 1.00 69.69 83 LEU A N 1
ATOM 685 C CA . LEU A 1 83 ? 4.778 -12.564 -11.156 1.00 69.69 83 LEU A CA 1
ATOM 686 C C . LEU A 1 83 ? 4.810 -11.760 -9.849 1.00 69.69 83 LEU A C 1
ATOM 688 O O . LEU A 1 83 ? 5.624 -12.059 -8.972 1.00 69.69 83 LEU A O 1
ATOM 692 N N . CYS A 1 84 ? 3.966 -10.740 -9.702 1.00 68.69 84 CYS A N 1
ATOM 693 C CA . CYS A 1 84 ? 3.986 -9.855 -8.549 1.00 68.69 84 CYS A CA 1
ATOM 694 C C . CYS A 1 84 ? 3.362 -10.501 -7.300 1.00 68.69 84 CYS A C 1
ATOM 696 O O . CYS A 1 84 ? 2.872 -11.634 -7.310 1.00 68.69 84 CYS A O 1
ATOM 698 N N . VAL A 1 85 ? 3.393 -9.769 -6.182 1.00 65.50 85 VAL A N 1
ATOM 699 C CA . VAL A 1 85 ? 2.644 -10.120 -4.965 1.00 65.50 85 VAL A CA 1
ATOM 700 C C . VAL A 1 85 ? 1.181 -10.318 -5.366 1.00 65.50 85 VAL A C 1
ATOM 702 O O . VAL A 1 85 ? 0.569 -9.389 -5.884 1.00 65.50 85 VAL A O 1
ATOM 705 N N . LYS A 1 86 ? 0.608 -11.502 -5.144 1.00 67.50 86 LYS A N 1
ATOM 706 C CA . LYS A 1 86 ? -0.832 -11.729 -5.338 1.00 67.50 86 LYS A CA 1
ATOM 707 C C . LYS A 1 86 ? -1.534 -11.619 -3.983 1.00 67.50 86 LYS A C 1
ATOM 709 O O . LYS A 1 86 ? -0.958 -12.069 -2.986 1.00 67.50 86 LYS A O 1
ATOM 714 N N . PRO A 1 87 ? -2.742 -11.032 -3.906 1.00 64.31 87 PRO A N 1
ATOM 715 C CA . PRO A 1 87 ? -3.540 -11.115 -2.691 1.00 64.31 87 PRO A CA 1
ATOM 716 C C . PRO A 1 87 ? -3.755 -12.597 -2.374 1.00 64.31 87 PRO A C 1
ATOM 718 O O . PRO A 1 87 ? -4.247 -13.353 -3.211 1.00 64.31 87 PRO A O 1
ATOM 721 N N . GLN A 1 88 ? -3.318 -13.046 -1.198 1.00 63.56 88 GLN A N 1
ATOM 722 C CA . GLN A 1 88 ? -3.524 -14.431 -0.778 1.00 63.56 88 GLN A CA 1
ATOM 723 C C . GLN A 1 88 ? -4.437 -14.467 0.439 1.00 63.56 88 GLN A C 1
ATOM 725 O O . GLN A 1 88 ? -4.113 -13.952 1.505 1.00 63.56 88 GLN A O 1
ATOM 730 N N . SER A 1 89 ? -5.554 -15.170 0.292 1.00 53.34 89 SER A N 1
ATOM 731 C CA . SER A 1 89 ? -6.542 -15.426 1.346 1.00 53.34 89 SER A CA 1
ATOM 732 C C . SER A 1 89 ? -5.989 -16.217 2.540 1.00 53.34 89 SER A C 1
ATOM 734 O O . SER A 1 89 ? -6.596 -16.243 3.606 1.00 53.34 89 SER A O 1
ATOM 736 N N . HIS A 1 90 ? -4.836 -16.875 2.382 1.00 53.66 90 HIS A N 1
ATOM 737 C CA . HIS A 1 90 ? -4.199 -17.690 3.424 1.00 53.66 90 HIS A CA 1
ATOM 738 C C . HIS A 1 90 ? -3.200 -16.939 4.296 1.00 53.66 90 HIS A C 1
ATOM 740 O O . HIS A 1 90 ? -2.597 -17.521 5.200 1.00 53.66 90 HIS A O 1
ATOM 746 N N . ILE A 1 91 ? -2.987 -15.660 4.026 1.00 54.59 91 ILE A N 1
ATOM 747 C CA . ILE A 1 91 ? -2.162 -14.824 4.881 1.00 54.59 91 ILE A CA 1
ATOM 748 C C . ILE A 1 91 ? -3.032 -14.543 6.070 1.00 54.59 91 ILE A C 1
ATOM 750 O O . ILE A 1 91 ? -3.998 -13.803 5.948 1.00 54.59 91 ILE A O 1
ATOM 754 N N . TYR A 1 92 ? -2.731 -15.220 7.173 1.00 60.22 92 TYR A N 1
ATOM 755 C CA . TYR A 1 92 ? -3.489 -15.058 8.396 1.00 60.22 92 TYR A CA 1
ATOM 756 C C . TYR A 1 92 ? -4.975 -15.337 8.185 1.00 60.22 92 TYR A C 1
ATOM 758 O O . TYR A 1 92 ? -5.818 -14.459 8.336 1.00 60.22 92 TYR A O 1
ATOM 766 N N . SER A 1 93 ? -5.289 -16.598 7.870 1.00 58.28 93 SER A N 1
ATOM 767 C CA . SER A 1 93 ? -6.664 -17.072 7.688 1.00 58.28 93 SER A CA 1
ATOM 768 C C . SER A 1 93 ? -7.618 -16.649 8.805 1.00 58.28 93 SER A C 1
ATOM 770 O O . SER A 1 93 ? -8.805 -16.634 8.557 1.00 58.28 93 SER A O 1
ATOM 772 N N . TYR A 1 94 ? -7.130 -16.288 9.994 1.00 64.50 94 TYR A N 1
ATOM 773 C CA . TYR A 1 94 ? -7.956 -15.763 11.077 1.00 64.50 94 TYR A CA 1
ATOM 774 C C . TYR A 1 94 ? -8.606 -14.400 10.775 1.00 64.50 94 TYR A C 1
ATOM 776 O O . TYR A 1 94 ? -9.691 -14.160 11.283 1.00 64.50 94 TYR A O 1
ATOM 784 N N . LEU A 1 95 ? -8.024 -13.516 9.946 1.00 71.69 95 LEU A N 1
ATOM 785 C CA . LEU A 1 95 ? -8.653 -12.213 9.656 1.00 71.69 95 LEU A CA 1
ATOM 786 C C . LEU A 1 95 ? -9.940 -12.360 8.842 1.00 71.69 95 LEU A C 1
ATOM 788 O O . LEU A 1 95 ? -10.836 -11.534 8.963 1.00 71.69 95 LEU A O 1
ATOM 792 N N . LYS A 1 96 ? -10.068 -13.419 8.036 1.00 69.56 96 LYS A N 1
ATOM 793 C CA . LYS A 1 96 ? -11.323 -13.702 7.322 1.00 69.56 96 LYS A CA 1
ATOM 794 C C . LYS A 1 96 ? -12.459 -14.067 8.296 1.00 69.56 96 LYS A C 1
ATOM 796 O O . LYS A 1 96 ? -13.623 -13.857 7.978 1.00 69.56 96 LYS A O 1
ATOM 801 N N . ASP A 1 97 ? -12.093 -14.612 9.457 1.00 73.12 97 ASP A N 1
ATOM 802 C CA . ASP A 1 97 ? -12.999 -15.095 10.497 1.00 73.12 97 ASP A CA 1
ATOM 803 C C . ASP A 1 97 ? -13.206 -14.028 11.595 1.00 73.12 97 ASP A C 1
ATOM 805 O O . ASP A 1 97 ? -14.099 -14.160 12.430 1.00 73.12 97 ASP A O 1
ATOM 809 N N . ASP A 1 98 ? -12.407 -12.954 11.590 1.00 77.31 98 ASP A N 1
ATOM 810 C CA . ASP A 1 98 ? -12.549 -11.813 12.492 1.00 77.31 98 ASP A CA 1
ATOM 811 C C . ASP A 1 98 ? -13.771 -10.970 12.079 1.00 77.31 98 ASP A C 1
ATOM 813 O O . ASP A 1 98 ? -13.791 -10.449 10.960 1.00 77.31 98 ASP A O 1
ATOM 817 N N . PRO A 1 99 ? -14.777 -10.769 12.953 1.00 80.19 99 PRO A N 1
ATOM 818 C CA . PRO A 1 99 ? -15.974 -9.986 12.634 1.00 80.19 99 PRO A CA 1
ATOM 819 C C . PRO A 1 99 ? -15.691 -8.560 12.149 1.00 80.19 99 PRO A C 1
ATOM 821 O O . PRO A 1 99 ? -16.484 -7.995 11.399 1.00 80.19 99 PRO A O 1
ATOM 824 N N . LYS A 1 100 ? -14.567 -7.968 12.568 1.00 83.50 100 LYS A N 1
ATOM 825 C CA . LYS A 1 100 ? -14.137 -6.634 12.142 1.00 83.50 100 LYS A CA 1
ATOM 826 C C . LYS A 1 100 ? -13.764 -6.598 10.661 1.00 83.50 100 LYS A C 1
ATOM 828 O O . LYS A 1 100 ? -13.966 -5.580 10.000 1.00 83.50 100 LYS A O 1
ATOM 833 N N . TRP A 1 101 ? -13.204 -7.693 10.148 1.00 83.50 101 TRP A N 1
ATOM 834 C CA . TRP A 1 101 ? -12.578 -7.758 8.828 1.00 83.50 101 TRP A CA 1
ATOM 835 C C . TRP A 1 101 ? -13.289 -8.690 7.850 1.00 83.50 101 TRP A C 1
ATOM 837 O O . TRP A 1 101 ? -13.098 -8.544 6.644 1.00 83.50 101 TRP A O 1
ATOM 847 N N . SER A 1 102 ? -14.131 -9.602 8.336 1.00 81.44 102 SER A N 1
ATOM 848 C CA . SER A 1 102 ? -14.804 -10.649 7.559 1.00 81.44 102 SER A CA 1
ATOM 849 C C . SER A 1 102 ? -15.548 -10.110 6.335 1.00 81.44 102 SER A C 1
ATOM 851 O O . SER A 1 102 ? -15.457 -10.698 5.253 1.00 81.44 102 SER A O 1
ATOM 853 N N . LYS A 1 103 ? -16.182 -8.933 6.454 1.00 80.56 103 LYS A N 1
ATOM 854 C CA . LYS A 1 103 ? -16.859 -8.254 5.336 1.00 80.56 103 LYS A CA 1
ATOM 855 C C . LYS A 1 103 ? -15.926 -7.960 4.154 1.00 80.56 103 LYS A C 1
ATOM 857 O O . LYS A 1 103 ? -16.350 -8.043 3.008 1.00 80.56 103 LYS A O 1
ATOM 862 N N . LEU A 1 104 ? -14.650 -7.656 4.401 1.00 80.38 104 LEU A N 1
ATOM 863 C CA . LEU A 1 104 ? -13.672 -7.375 3.340 1.00 80.38 104 LEU A CA 1
ATOM 864 C C . LEU A 1 104 ? -13.235 -8.633 2.575 1.00 80.38 104 LEU A C 1
ATOM 866 O O . LEU A 1 104 ? -12.671 -8.519 1.489 1.00 80.38 104 LEU A O 1
ATOM 870 N N . PHE A 1 105 ? -13.485 -9.818 3.135 1.00 78.31 105 PHE A N 1
ATOM 871 C CA . PHE A 1 105 ? -13.108 -11.111 2.563 1.00 78.31 105 PHE A CA 1
ATOM 872 C C . PHE A 1 105 ? -14.314 -11.913 2.047 1.00 78.31 105 PHE A C 1
ATOM 874 O O . PHE A 1 105 ? -14.171 -13.096 1.744 1.00 78.31 105 PHE A O 1
ATOM 881 N N . GLY A 1 106 ? -15.490 -11.283 1.929 1.00 70.19 106 GLY A N 1
ATOM 882 C CA . GLY A 1 106 ? -16.706 -11.926 1.420 1.00 70.19 106 GLY A CA 1
ATOM 883 C C . GLY A 1 106 ? -17.453 -12.780 2.449 1.00 70.19 106 GLY A C 1
ATOM 884 O O . GLY A 1 106 ? -18.281 -13.601 2.068 1.00 70.19 106 GLY A O 1
ATOM 885 N N . GLY A 1 107 ? -17.173 -12.610 3.746 1.00 64.31 107 GLY A N 1
ATOM 886 C CA . GLY A 1 107 ? -18.019 -13.155 4.804 1.00 64.31 107 GLY A CA 1
ATOM 887 C C . GLY A 1 107 ? -19.318 -12.355 4.897 1.00 64.31 107 GLY A C 1
ATOM 888 O O . GLY A 1 107 ? -19.327 -11.253 5.444 1.00 64.31 107 GLY A O 1
ATOM 889 N N . GLU A 1 108 ? -20.411 -12.882 4.349 1.00 59.94 108 GLU A N 1
ATOM 890 C CA . GLU A 1 108 ? -21.741 -12.283 4.482 1.00 59.94 108 GLU A CA 1
ATOM 891 C C . GLU A 1 108 ? -22.310 -12.501 5.889 1.00 59.94 108 GLU A C 1
ATOM 893 O O . GLU A 1 108 ? -22.322 -13.626 6.390 1.00 59.94 108 GLU A O 1
ATOM 898 N N . LYS A 1 109 ? -22.843 -11.429 6.483 1.00 46.38 109 LYS A N 1
ATOM 899 C CA . LYS A 1 109 ? -24.296 -11.251 6.641 1.00 46.38 109 LYS A CA 1
ATOM 900 C C . LYS A 1 109 ? -24.587 -9.753 6.595 1.00 46.38 109 LYS A C 1
ATOM 902 O O . LYS A 1 109 ? -24.343 -9.037 7.566 1.00 46.38 109 LYS A O 1
ATOM 907 N N . ASP A 1 110 ? -25.035 -9.280 5.442 1.00 48.12 110 ASP A N 1
ATOM 908 C CA . ASP A 1 110 ? -25.940 -8.139 5.437 1.00 48.12 110 ASP A CA 1
ATOM 909 C C . ASP A 1 110 ? -27.319 -8.703 5.819 1.00 48.12 110 ASP A C 1
ATOM 911 O O . ASP A 1 110 ? -27.752 -9.716 5.264 1.00 48.12 110 ASP A O 1
ATOM 915 N N . GLU A 1 111 ? -27.911 -8.136 6.872 1.00 43.19 111 GLU A N 1
ATOM 916 C CA . GLU A 1 111 ? -29.318 -8.343 7.243 1.00 43.19 111 GLU A CA 1
ATOM 917 C C . GLU A 1 111 ? -30.244 -7.626 6.256 1.00 43.19 111 GLU A C 1
ATOM 919 O O . GLU A 1 111 ? -29.887 -6.503 5.824 1.00 43.19 111 GLU A O 1
#

Organism: Bacillus thuringiensis (NCBI:txid1428)

pLDDT: mean 80.4, std 13.56, range [41.31, 96.88]